Protein AF-A0A6D2KN16-F1 (afdb_monomer_lite)

pLDDT: mean 73.11, std 11.61, range [43.34, 92.44]

Foldseek 3Di:
DVVVVLVVQLVVQCVVCVVLQDPVHNPSSVVVSQQVPPQPDDQADVVRHGDADDDQVVCCVVVVDHDDDDPPDDDPQLPPLHLAAEEEDEPPCPDDDDDDDDHDDDDPDDDADKDWDKAWDDHDPWTKIWIWIDSPPDIGIYIYTYHYDD

Structure (mmCIF, N/CA/C/O backbone):
data_AF-A0A6D2KN16-F1
#
_entry.id   AF-A0A6D2KN16-F1
#
loop_
_atom_site.group_PDB
_atom_site.id
_atom_site.type_symbol
_atom_site.label_atom_id
_atom_site.label_alt_id
_atom_site.label_comp_id
_atom_site.label_asym_id
_atom_site.label_entity_id
_atom_site.label_seq_id
_atom_site.pdbx_PDB_ins_code
_atom_site.Cartn_x
_atom_site.Cartn_y
_atom_site.Cartn_z
_atom_site.occupancy
_atom_site.B_iso_or_equiv
_atom_site.auth_seq_id
_atom_site.auth_comp_id
_atom_site.auth_asym_id
_atom_site.auth_atom_id
_atom_site.pdbx_PDB_model_num
ATOM 1 N N . MET A 1 1 ? -4.165 -17.399 -9.069 1.00 77.62 1 MET A N 1
ATOM 2 C CA . MET A 1 1 ? -3.587 -17.944 -7.822 1.00 77.62 1 MET A CA 1
ATOM 3 C C . MET A 1 1 ? -3.324 -16.876 -6.761 1.00 77.62 1 MET A C 1
ATOM 5 O O . MET A 1 1 ? -3.763 -17.087 -5.647 1.00 77.62 1 MET A O 1
ATOM 9 N N . ALA A 1 2 ? -2.726 -15.712 -7.053 1.00 76.88 2 ALA A N 1
ATOM 10 C CA . ALA A 1 2 ? -2.524 -14.662 -6.032 1.00 76.88 2 ALA A CA 1
ATOM 11 C C . ALA A 1 2 ? -3.824 -13.984 -5.538 1.00 76.88 2 ALA A C 1
ATOM 13 O O . ALA A 1 2 ? -4.022 -13.823 -4.340 1.00 76.88 2 ALA A O 1
ATOM 14 N N . CYS A 1 3 ? -4.739 -13.648 -6.454 1.00 83.00 3 CYS A N 1
ATOM 15 C CA . CYS A 1 3 ? -5.991 -12.948 -6.136 1.00 83.00 3 CYS A CA 1
ATOM 16 C C . CYS A 1 3 ? -6.827 -13.590 -5.000 1.00 83.00 3 CYS A C 1
ATOM 18 O O . CYS A 1 3 ? -7.129 -12.870 -4.053 1.00 83.00 3 CYS A O 1
ATOM 20 N N . PRO A 1 4 ? -7.122 -14.912 -4.989 1.00 89.88 4 PRO A N 1
ATOM 21 C CA . PRO A 1 4 ? -7.895 -15.515 -3.896 1.00 89.88 4 PRO A CA 1
ATOM 22 C C . PRO A 1 4 ? -7.197 -15.456 -2.527 1.00 89.88 4 PRO A C 1
ATOM 24 O O . PRO A 1 4 ? -7.885 -15.364 -1.516 1.00 89.88 4 PRO A O 1
ATOM 27 N N . HIS A 1 5 ? -5.858 -15.448 -2.465 1.00 87.81 5 HIS A N 1
ATOM 28 C CA . HIS A 1 5 ? -5.135 -15.293 -1.196 1.00 87.81 5 HIS A CA 1
ATOM 29 C C . HIS A 1 5 ? -5.310 -13.880 -0.634 1.00 87.81 5 HIS A C 1
ATOM 31 O O . HIS A 1 5 ? -5.642 -13.714 0.537 1.00 87.81 5 HIS A O 1
ATOM 37 N N . VAL A 1 6 ? -5.157 -12.862 -1.487 1.00 88.50 6 VAL A N 1
ATOM 38 C CA . VAL A 1 6 ? -5.364 -11.462 -1.091 1.00 88.50 6 VAL A CA 1
ATOM 39 C C . VAL A 1 6 ? -6.813 -11.235 -0.656 1.00 88.50 6 VAL A C 1
ATOM 41 O O . VAL A 1 6 ? -7.049 -10.610 0.373 1.00 88.50 6 VAL A O 1
ATOM 44 N N . SER A 1 7 ? -7.784 -11.793 -1.387 1.00 89.94 7 SER A N 1
ATOM 45 C CA . SER A 1 7 ? -9.201 -11.726 -1.013 1.00 89.94 7 SER A CA 1
ATOM 46 C C . SER A 1 7 ? -9.491 -12.398 0.333 1.00 89.94 7 SER A C 1
ATOM 48 O O . SER A 1 7 ? -10.270 -11.860 1.115 1.00 89.94 7 SER A O 1
ATOM 50 N N . GLY A 1 8 ? -8.851 -13.533 0.635 1.00 92.38 8 GLY A N 1
ATOM 51 C CA . GLY A 1 8 ? -8.991 -14.212 1.926 1.00 92.38 8 GLY A CA 1
ATOM 52 C C . GLY A 1 8 ? -8.466 -13.378 3.097 1.00 92.38 8 GLY A C 1
ATOM 53 O O . GLY A 1 8 ? -9.169 -13.204 4.089 1.00 92.38 8 GLY A O 1
ATOM 54 N N . ILE A 1 9 ? -7.271 -12.793 2.966 1.00 92.44 9 ILE A N 1
ATOM 55 C CA . ILE A 1 9 ? -6.697 -11.927 4.011 1.00 92.44 9 ILE A CA 1
ATOM 56 C C . ILE A 1 9 ? -7.546 -10.661 4.188 1.00 92.44 9 ILE A C 1
ATOM 58 O O . ILE A 1 9 ? -7.825 -10.257 5.313 1.00 92.44 9 ILE A O 1
ATOM 62 N N . ALA A 1 10 ? -8.021 -10.067 3.089 1.00 89.19 10 ALA A N 1
ATOM 63 C CA . ALA A 1 10 ? -8.927 -8.923 3.143 1.00 89.19 10 ALA A CA 1
ATOM 64 C C . ALA A 1 10 ? -10.228 -9.247 3.901 1.00 89.19 10 ALA A C 1
ATOM 66 O O . ALA A 1 10 ? -10.706 -8.425 4.681 1.00 89.19 10 ALA A O 1
ATOM 67 N N . ALA A 1 11 ? -10.784 -10.448 3.710 1.00 89.31 11 ALA A N 1
ATOM 68 C CA . ALA A 1 11 ? -11.965 -10.897 4.443 1.00 89.31 11 ALA A CA 1
ATOM 69 C C . ALA A 1 11 ? -11.687 -11.075 5.946 1.00 89.31 11 ALA A C 1
ATOM 71 O O . ALA A 1 11 ? -12.513 -10.670 6.761 1.00 89.31 11 ALA A 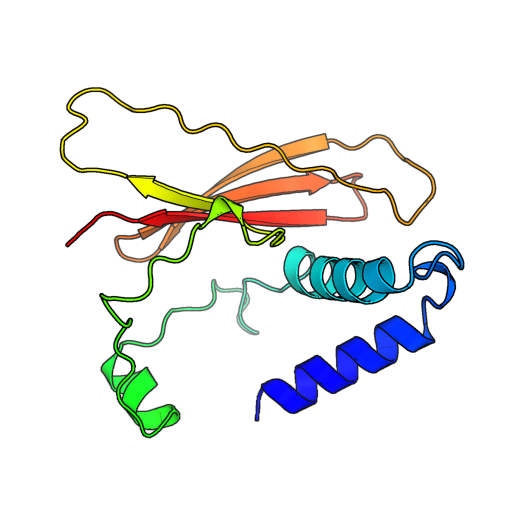O 1
ATOM 72 N N . LEU A 1 12 ? -10.520 -11.616 6.316 1.00 91.50 12 LEU A N 1
ATOM 73 C CA . LEU A 1 12 ? -10.109 -11.741 7.720 1.00 91.50 12 LEU A CA 1
ATOM 74 C C . LEU A 1 12 ? -9.938 -10.375 8.389 1.00 91.50 12 LEU A C 1
ATOM 76 O O . LEU A 1 12 ? -10.456 -10.174 9.483 1.00 91.50 12 LEU A O 1
ATOM 80 N N . LEU A 1 13 ? -9.283 -9.422 7.719 1.00 89.50 13 LEU A N 1
ATOM 81 C CA . LEU A 1 13 ? -9.141 -8.054 8.226 1.00 89.50 13 LEU A CA 1
ATOM 82 C C . LEU A 1 13 ? -10.504 -7.392 8.439 1.00 89.50 13 LEU A C 1
ATOM 84 O O . LEU A 1 13 ? -10.731 -6.781 9.478 1.00 89.50 13 LEU A O 1
ATOM 88 N N . LYS A 1 14 ? -11.441 -7.577 7.501 1.00 86.75 14 LYS A N 1
ATOM 89 C CA . LYS A 1 14 ? -12.811 -7.067 7.641 1.00 86.75 14 LYS A CA 1
ATOM 90 C C . LYS A 1 14 ? -13.544 -7.658 8.849 1.00 86.75 14 LYS A C 1
ATOM 92 O O . LYS A 1 14 ? -14.335 -6.962 9.474 1.00 86.75 14 LYS A O 1
ATOM 97 N N . ALA A 1 15 ? -13.317 -8.936 9.148 1.00 87.00 15 ALA A N 1
ATOM 98 C CA . ALA A 1 15 ? -13.935 -9.608 10.287 1.00 87.00 15 ALA A CA 1
ATOM 99 C C . ALA A 1 15 ? -13.292 -9.210 11.627 1.00 87.00 15 ALA A C 1
ATOM 101 O O . ALA A 1 15 ? -13.999 -9.099 12.624 1.00 87.00 15 ALA A O 1
ATOM 102 N N . ALA A 1 16 ? -11.973 -8.995 11.649 1.00 88.94 16 ALA A N 1
ATOM 103 C CA . ALA A 1 16 ? -11.221 -8.621 12.847 1.00 88.94 16 ALA A CA 1
ATOM 104 C C . ALA A 1 16 ? -11.376 -7.138 13.226 1.00 88.94 16 ALA A C 1
ATOM 106 O O . ALA A 1 16 ? -11.319 -6.815 14.408 1.00 88.94 16 ALA A O 1
ATOM 107 N N . HIS A 1 17 ? -11.605 -6.264 12.240 1.00 86.06 17 HIS A N 1
ATOM 108 C CA . HIS A 1 17 ? -11.740 -4.816 12.422 1.00 86.06 17 HIS A CA 1
ATOM 109 C C . HIS A 1 17 ? -13.081 -4.290 11.880 1.00 86.06 17 HIS A C 1
ATOM 111 O O . HIS A 1 17 ? -13.122 -3.563 10.879 1.00 86.06 17 HIS A O 1
ATOM 117 N N . PRO A 1 18 ? -14.217 -4.671 12.491 1.00 80.19 18 PRO A N 1
ATOM 118 C CA . PRO A 1 18 ? -15.529 -4.174 12.076 1.00 80.19 18 PRO A CA 1
ATOM 119 C C . PRO A 1 18 ? -15.668 -2.652 12.270 1.00 80.19 18 PRO A C 1
ATOM 121 O O . PRO A 1 18 ? -16.410 -2.001 11.535 1.00 80.19 18 PRO A O 1
ATOM 124 N N . ASP A 1 19 ? -14.915 -2.087 13.215 1.00 77.19 19 ASP A N 1
ATOM 125 C CA . ASP A 1 19 ? -14.824 -0.672 13.583 1.00 77.19 19 ASP A CA 1
ATOM 126 C C . ASP A 1 19 ? -14.140 0.205 12.522 1.00 77.19 19 ASP A C 1
ATOM 128 O O . ASP A 1 19 ? -14.414 1.402 12.449 1.00 77.19 19 ASP A O 1
ATOM 132 N N . TRP A 1 20 ? -13.359 -0.385 11.607 1.00 76.25 20 TRP A N 1
ATOM 133 C CA . TRP A 1 20 ? -12.831 0.318 10.425 1.00 76.25 20 TRP A CA 1
ATOM 134 C C . TRP A 1 20 ? -13.930 0.742 9.432 1.00 76.25 20 TRP A C 1
ATOM 136 O O . TRP A 1 20 ? -13.644 1.342 8.394 1.00 76.25 20 TRP A O 1
ATOM 146 N N . THR A 1 21 ? -15.193 0.432 9.740 1.00 63.25 21 THR A N 1
ATOM 147 C CA . THR A 1 21 ? -16.387 0.814 8.985 1.00 63.25 21 THR A CA 1
ATOM 148 C C . THR A 1 21 ? -17.238 1.783 9.810 1.00 63.25 21 THR A C 1
ATOM 150 O O . THR A 1 21 ? -18.123 1.348 10.550 1.00 63.25 21 THR A O 1
ATOM 153 N N . PRO A 1 22 ? -17.042 3.106 9.699 1.00 60.53 22 PRO A N 1
ATOM 154 C CA . PRO A 1 22 ? -17.989 4.049 10.274 1.00 60.53 22 PRO A CA 1
ATOM 155 C C . PRO A 1 22 ? -19.358 3.862 9.604 1.00 60.53 22 PRO A C 1
ATOM 157 O O . PRO A 1 22 ? -19.436 3.807 8.377 1.00 60.53 22 PRO A O 1
ATOM 160 N N . ALA A 1 23 ? -20.452 3.835 10.372 1.00 57.19 23 ALA A N 1
ATOM 161 C CA . ALA A 1 23 ? -21.812 3.710 9.822 1.00 57.19 23 ALA A CA 1
ATOM 162 C C . ALA A 1 23 ? -22.163 4.811 8.792 1.00 57.19 23 ALA A C 1
ATOM 164 O O . ALA A 1 23 ? -23.037 4.620 7.951 1.00 57.19 23 ALA A O 1
ATOM 165 N N . ALA A 1 24 ? -21.459 5.947 8.837 1.00 51.88 24 ALA A N 1
ATOM 166 C CA . ALA A 1 24 ? -21.605 7.067 7.910 1.00 51.88 24 ALA A CA 1
ATOM 167 C C . ALA A 1 24 ? -20.801 6.927 6.595 1.00 51.88 24 ALA A C 1
ATOM 169 O O . ALA A 1 24 ? -21.106 7.628 5.635 1.00 51.88 24 ALA A O 1
ATOM 170 N N . HIS A 1 25 ? -19.793 6.044 6.528 1.00 53.56 25 HIS A N 1
ATOM 171 C CA . HIS A 1 25 ? -18.908 5.882 5.364 1.00 53.56 25 HIS A CA 1
ATOM 172 C C . HIS A 1 25 ? -18.563 4.399 5.106 1.00 53.56 25 HIS A C 1
ATOM 174 O O . HIS A 1 25 ? -17.467 3.948 5.446 1.00 53.56 25 HIS A O 1
ATOM 180 N N . PRO A 1 26 ? -19.460 3.627 4.464 1.00 60.72 26 PRO A N 1
ATOM 181 C CA . PRO A 1 26 ? -19.224 2.212 4.143 1.00 60.72 26 PRO A CA 1
ATOM 182 C C . PRO A 1 26 ? -18.047 1.978 3.176 1.00 60.72 26 PRO A C 1
ATOM 184 O O . PRO A 1 26 ? -17.485 0.883 3.126 1.00 60.72 26 PRO A O 1
ATOM 187 N N . ASP A 1 27 ? -17.635 3.008 2.434 1.00 62.28 27 ASP A N 1
ATOM 188 C CA . ASP A 1 27 ? -16.544 2.940 1.455 1.00 62.28 27 ASP A CA 1
ATOM 189 C C . ASP A 1 27 ? -15.152 2.944 2.119 1.00 62.28 27 ASP A C 1
ATOM 191 O O . ASP A 1 27 ? -14.163 2.501 1.524 1.00 62.28 27 ASP A O 1
ATOM 195 N N . TRP A 1 28 ? -15.059 3.418 3.370 1.00 65.50 28 TRP A N 1
ATOM 196 C CA . TRP A 1 28 ? -13.795 3.537 4.105 1.00 65.50 28 TRP A CA 1
ATOM 197 C C . TRP A 1 28 ? -13.193 2.184 4.475 1.00 65.50 28 TRP A C 1
ATOM 199 O O . TRP A 1 28 ? -11.971 2.050 4.473 1.00 65.50 28 TRP A O 1
ATOM 209 N N . THR A 1 29 ? -14.011 1.151 4.685 1.00 73.94 29 THR A N 1
ATOM 210 C CA . THR A 1 29 ? -13.526 -0.191 5.039 1.00 73.94 29 THR A CA 1
ATOM 211 C C . THR A 1 29 ? -12.608 -0.761 3.967 1.00 73.94 29 THR A C 1
ATOM 213 O O . THR A 1 29 ? -11.565 -1.338 4.267 1.00 73.94 29 THR A O 1
ATOM 216 N N . LEU A 1 30 ? -12.975 -0.599 2.691 1.00 76.88 30 LEU A N 1
ATOM 217 C CA . LEU A 1 30 ? -12.172 -1.126 1.591 1.00 76.88 30 LEU A CA 1
ATOM 218 C C . LEU A 1 30 ? -10.858 -0.349 1.450 1.00 76.88 30 LEU A C 1
ATOM 220 O O . LEU A 1 30 ? -9.816 -0.953 1.192 1.00 76.88 30 LEU A O 1
ATOM 224 N N . ALA A 1 31 ? -10.901 0.971 1.647 1.00 76.38 31 ALA A N 1
ATOM 225 C CA . ALA A 1 31 ? -9.713 1.815 1.643 1.00 76.38 31 ALA A CA 1
ATOM 226 C C . ALA A 1 31 ? -8.764 1.464 2.803 1.00 76.38 31 ALA A C 1
ATOM 228 O O . ALA A 1 31 ? -7.567 1.301 2.571 1.00 76.38 31 ALA A O 1
ATOM 229 N N . ALA A 1 32 ? -9.291 1.261 4.014 1.00 81.19 32 ALA A N 1
ATOM 230 C CA . ALA A 1 32 ? -8.521 0.883 5.198 1.00 81.19 32 ALA A CA 1
ATOM 231 C C . ALA A 1 32 ? -7.871 -0.499 5.044 1.00 81.19 32 ALA A C 1
ATOM 233 O O . ALA A 1 32 ? -6.662 -0.630 5.217 1.00 81.19 32 ALA A O 1
ATOM 234 N N . ILE A 1 33 ? -8.630 -1.512 4.609 1.00 87.12 33 ILE A N 1
ATOM 235 C CA . ILE A 1 33 ? -8.098 -2.863 4.362 1.00 87.12 33 ILE A CA 1
ATOM 236 C C . ILE A 1 33 ? -7.007 -2.831 3.289 1.00 87.12 33 ILE A C 1
ATOM 238 O O . ILE A 1 33 ? -5.949 -3.441 3.451 1.00 87.12 33 ILE A O 1
ATOM 242 N N . ARG A 1 34 ? -7.235 -2.101 2.192 1.00 84.38 34 ARG A N 1
ATOM 243 C CA . ARG A 1 34 ? -6.235 -1.938 1.130 1.00 84.38 34 ARG A CA 1
ATOM 244 C C . ARG A 1 34 ? -4.984 -1.225 1.645 1.00 84.38 34 ARG A C 1
ATOM 246 O O . ARG A 1 34 ? -3.881 -1.642 1.303 1.00 84.38 34 ARG A O 1
ATOM 253 N N . SER A 1 35 ? -5.150 -0.194 2.472 1.00 84.06 35 SER A N 1
ATOM 254 C CA . SER A 1 35 ? -4.048 0.540 3.098 1.00 84.06 35 SER A CA 1
ATOM 255 C C . SER A 1 35 ? -3.217 -0.354 4.013 1.00 84.06 35 SER A C 1
ATOM 257 O O . SER A 1 35 ? -1.999 -0.441 3.842 1.00 84.06 35 SER A O 1
ATOM 259 N N . ALA A 1 36 ? -3.871 -1.101 4.905 1.00 87.31 36 ALA A N 1
ATOM 260 C CA . ALA A 1 36 ? -3.219 -2.036 5.813 1.00 87.31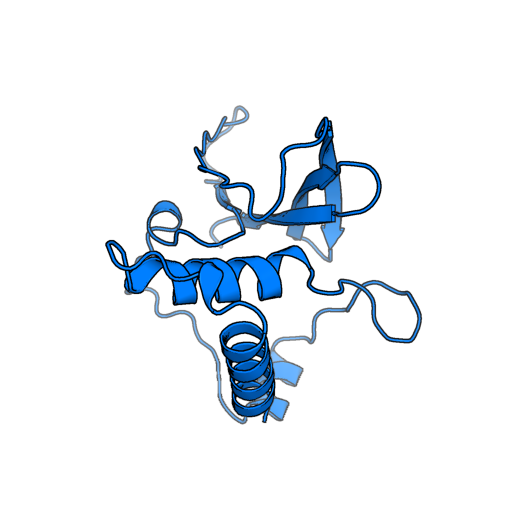 36 ALA A CA 1
ATOM 261 C C . ALA A 1 36 ? -2.408 -3.089 5.046 1.00 87.31 36 ALA A C 1
ATOM 263 O O . ALA A 1 36 ? -1.226 -3.274 5.324 1.00 87.31 36 ALA A O 1
ATOM 264 N N . LEU A 1 37 ? -2.997 -3.719 4.023 1.00 89.06 37 LEU A N 1
ATOM 265 C CA . LEU A 1 37 ? -2.316 -4.734 3.210 1.00 89.06 37 LEU A CA 1
ATOM 266 C C . LEU A 1 37 ? -1.076 -4.198 2.487 1.00 89.06 37 LEU A C 1
ATOM 268 O O . LEU A 1 37 ? -0.077 -4.902 2.365 1.00 89.06 37 LEU A O 1
ATOM 272 N N . MET A 1 38 ? -1.138 -2.973 1.969 1.00 86.88 38 MET A N 1
ATOM 273 C CA . MET A 1 38 ? -0.052 -2.421 1.162 1.00 86.88 38 MET A CA 1
ATOM 274 C C . MET A 1 38 ? 1.086 -1.847 1.996 1.00 86.88 38 MET A C 1
ATOM 276 O O . MET A 1 38 ? 2.250 -2.081 1.681 1.00 86.88 38 MET A O 1
ATOM 280 N N . THR A 1 39 ? 0.761 -1.109 3.056 1.00 85.81 39 THR A N 1
ATOM 281 C CA . THR A 1 39 ? 1.764 -0.409 3.874 1.00 85.81 39 THR A CA 1
ATOM 282 C C . THR A 1 39 ? 2.551 -1.339 4.791 1.00 85.81 39 THR A C 1
ATOM 284 O O . THR A 1 39 ? 3.666 -0.997 5.188 1.00 85.81 39 THR A O 1
ATOM 287 N N . THR A 1 40 ? 2.013 -2.535 5.054 1.00 86.75 40 THR A N 1
ATOM 288 C CA . THR A 1 40 ? 2.656 -3.602 5.839 1.00 86.75 40 THR A CA 1
ATOM 289 C C . THR A 1 40 ? 3.297 -4.698 4.978 1.00 86.75 40 THR A C 1
ATOM 291 O O . THR A 1 40 ? 3.865 -5.653 5.509 1.00 86.75 40 THR A O 1
ATOM 294 N N . ALA A 1 41 ? 3.245 -4.581 3.645 1.00 86.69 41 ALA A N 1
ATOM 295 C CA . ALA A 1 41 ? 3.769 -5.604 2.745 1.00 86.69 41 ALA A CA 1
ATOM 296 C C . ALA A 1 41 ? 5.286 -5.828 2.918 1.00 86.69 41 ALA A C 1
ATOM 298 O O . ALA A 1 41 ? 6.086 -4.883 2.991 1.00 86.69 41 ALA A O 1
ATOM 299 N N . SER A 1 42 ? 5.698 -7.102 2.921 1.00 83.25 42 SER A N 1
ATOM 300 C CA . SER A 1 42 ? 7.117 -7.470 2.965 1.00 83.25 42 SER A CA 1
ATOM 301 C C . SER A 1 42 ? 7.828 -7.092 1.664 1.00 83.25 42 SER A C 1
ATOM 303 O O . SER A 1 42 ? 7.291 -7.242 0.569 1.00 83.25 42 SER A O 1
ATOM 305 N N . LYS A 1 43 ? 9.076 -6.633 1.796 1.00 77.19 43 LYS A N 1
ATOM 306 C CA . LYS A 1 43 ? 9.980 -6.310 0.677 1.00 77.19 43 LYS A CA 1
ATOM 307 C C . LYS A 1 43 ? 11.095 -7.322 0.490 1.00 77.19 43 LYS A C 1
ATOM 309 O O . LYS A 1 43 ? 11.872 -7.204 -0.455 1.00 77.19 43 LYS A O 1
ATOM 314 N N . THR A 1 44 ? 11.182 -8.283 1.396 1.00 81.44 44 THR A N 1
ATOM 315 C CA . THR A 1 44 ? 12.221 -9.295 1.388 1.00 81.44 44 THR A CA 1
ATOM 316 C C . THR A 1 44 ? 11.615 -10.667 1.189 1.00 81.44 44 THR A C 1
ATOM 318 O O . THR A 1 44 ? 10.530 -10.957 1.703 1.00 81.44 44 THR A O 1
ATOM 321 N N . GLY A 1 45 ? 12.326 -11.500 0.438 1.00 79.00 45 GLY A N 1
ATOM 322 C CA . GLY A 1 45 ? 12.030 -12.917 0.353 1.00 79.00 45 GLY A CA 1
ATOM 323 C C . GLY A 1 45 ? 12.310 -13.622 1.678 1.00 79.00 45 GLY A C 1
ATOM 324 O O . GLY A 1 45 ? 12.792 -13.035 2.650 1.00 79.00 45 GLY A O 1
ATOM 325 N N . ASN A 1 46 ? 12.040 -14.924 1.698 1.00 85.31 46 ASN A N 1
ATOM 326 C CA . ASN A 1 46 ? 12.312 -15.785 2.852 1.00 85.31 46 ASN A CA 1
ATOM 327 C C . ASN A 1 46 ? 13.817 -15.882 3.172 1.00 85.31 46 ASN A C 1
ATOM 329 O O . ASN A 1 46 ? 14.197 -16.332 4.246 1.00 85.31 46 ASN A O 1
ATOM 333 N N . ASP A 1 47 ? 14.667 -15.465 2.236 1.00 86.00 47 ASP A N 1
ATOM 334 C CA . ASP A 1 47 ? 16.118 -15.358 2.355 1.00 86.00 47 ASP A CA 1
ATOM 335 C C . ASP A 1 47 ? 16.584 -14.015 2.947 1.00 86.00 47 ASP A C 1
ATOM 337 O O . ASP A 1 47 ? 17.786 -13.762 3.035 1.00 86.00 47 ASP A O 1
ATOM 341 N N . GLY A 1 48 ? 15.651 -13.134 3.329 1.00 84.12 48 GLY A N 1
ATOM 342 C CA . GLY A 1 48 ? 15.940 -11.806 3.871 1.00 84.12 48 GLY A CA 1
ATOM 343 C C . GLY A 1 48 ? 16.473 -10.813 2.835 1.00 84.12 48 GLY A C 1
ATOM 344 O O . GLY A 1 48 ? 16.799 -9.679 3.188 1.00 84.12 48 GLY A O 1
ATOM 345 N N . LYS A 1 49 ? 16.555 -11.200 1.557 1.00 79.75 49 LYS A N 1
ATOM 346 C CA . LYS A 1 49 ? 17.041 -10.337 0.477 1.00 79.75 49 LYS A CA 1
ATOM 347 C C . LYS A 1 49 ? 15.883 -9.604 -0.187 1.00 79.75 49 LYS A C 1
ATOM 349 O O . LYS A 1 49 ? 14.761 -10.109 -0.149 1.00 79.75 49 LYS A O 1
ATOM 354 N N . PRO A 1 50 ? 16.121 -8.432 -0.806 1.00 77.56 50 PRO A N 1
ATOM 355 C CA . PRO A 1 50 ? 15.096 -7.747 -1.584 1.00 77.56 50 PRO A CA 1
ATOM 356 C C . PRO A 1 50 ? 14.463 -8.687 -2.609 1.00 77.56 50 PRO A C 1
ATOM 358 O O . PRO A 1 50 ? 15.176 -9.419 -3.298 1.00 77.56 50 PRO A O 1
ATOM 361 N N . ILE A 1 51 ? 13.134 -8.658 -2.707 1.00 77.12 51 ILE A N 1
ATOM 362 C CA . ILE A 1 51 ? 12.417 -9.397 -3.749 1.00 77.12 51 ILE A CA 1
ATOM 363 C C . ILE A 1 51 ? 12.914 -8.883 -5.103 1.00 77.12 51 ILE A C 1
ATOM 365 O O . ILE A 1 51 ? 12.836 -7.688 -5.387 1.00 77.12 51 ILE A O 1
ATOM 369 N N . ILE A 1 52 ? 13.461 -9.790 -5.908 1.00 74.75 52 ILE A N 1
ATOM 370 C CA . ILE A 1 52 ? 13.974 -9.473 -7.239 1.00 74.75 52 ILE A CA 1
ATOM 371 C C . ILE A 1 52 ? 12.839 -9.434 -8.255 1.00 74.75 52 ILE A C 1
ATOM 373 O O . ILE A 1 52 ? 11.879 -10.203 -8.163 1.00 74.75 52 ILE A O 1
ATOM 377 N N . ASP A 1 53 ? 12.979 -8.552 -9.240 1.00 70.00 53 ASP A N 1
ATOM 378 C CA . ASP A 1 53 ? 12.069 -8.526 -10.373 1.00 70.00 53 ASP A CA 1
ATOM 379 C C . ASP A 1 53 ? 12.313 -9.732 -11.288 1.00 70.00 53 ASP A C 1
ATOM 381 O O . ASP A 1 53 ? 13.446 -10.190 -11.475 1.00 70.00 53 ASP A O 1
ATOM 385 N N . ILE A 1 54 ? 11.230 -10.246 -11.857 1.00 68.88 54 ILE A N 1
ATOM 386 C CA . ILE A 1 54 ? 11.281 -11.284 -12.876 1.00 68.88 54 ILE A CA 1
ATOM 387 C C . ILE A 1 54 ? 11.266 -10.610 -14.242 1.00 68.88 54 ILE A C 1
ATOM 389 O O . ILE A 1 54 ? 10.420 -9.775 -14.539 1.00 68.88 54 ILE A O 1
ATOM 393 N N . SER A 1 55 ? 12.196 -10.994 -15.109 1.00 72.50 55 SER A N 1
ATOM 394 C CA . SER A 1 55 ? 12.293 -10.395 -16.439 1.00 72.50 55 SER A CA 1
ATOM 395 C C . SER A 1 55 ? 10.987 -10.566 -17.234 1.00 72.50 55 SER A C 1
ATOM 397 O O . SER A 1 55 ? 10.270 -11.560 -17.081 1.00 72.50 55 SER A O 1
ATOM 399 N N . THR A 1 56 ? 10.690 -9.638 -18.147 1.00 67.56 56 THR A N 1
ATOM 400 C CA . THR A 1 56 ? 9.505 -9.689 -19.027 1.00 67.56 56 THR A CA 1
ATOM 401 C C . THR A 1 56 ? 9.267 -11.064 -19.685 1.00 67.56 56 THR A C 1
ATOM 403 O O . THR A 1 56 ? 8.118 -11.519 -19.703 1.00 67.56 56 THR A O 1
ATOM 406 N N . PRO A 1 57 ? 10.299 -11.799 -20.162 1.00 71.69 57 PRO A N 1
ATOM 407 C CA . PRO A 1 57 ? 10.132 -13.164 -20.672 1.00 71.69 57 PRO A CA 1
ATOM 408 C C . PRO A 1 57 ? 9.617 -14.164 -19.622 1.00 71.69 57 PRO A C 1
ATOM 410 O O . PRO A 1 57 ? 8.794 -15.032 -19.927 1.00 71.69 57 PRO A O 1
ATOM 413 N N . GLN A 1 58 ? 10.065 -14.041 -18.371 1.00 74.56 58 GLN A N 1
ATOM 414 C CA . GLN A 1 58 ? 9.620 -14.889 -17.262 1.00 74.56 58 GLN A CA 1
ATOM 415 C C . GLN A 1 58 ? 8.175 -14.562 -16.866 1.00 74.56 58 GLN A C 1
ATOM 417 O O . GLN A 1 58 ? 7.379 -15.481 -16.662 1.00 74.56 58 GLN A O 1
ATOM 422 N N . ILE A 1 59 ? 7.798 -13.276 -16.860 1.00 72.88 59 ILE A N 1
ATOM 423 C CA . ILE A 1 59 ? 6.408 -12.839 -16.643 1.00 72.88 59 ILE A CA 1
ATOM 424 C C . ILE A 1 59 ? 5.490 -13.449 -17.705 1.00 72.88 59 ILE A C 1
ATOM 426 O O . ILE A 1 59 ? 4.467 -14.044 -17.361 1.00 72.88 59 ILE A O 1
ATOM 430 N N . ARG A 1 60 ? 5.870 -13.363 -18.987 1.00 74.25 60 ARG A N 1
ATOM 431 C CA . ARG A 1 60 ? 5.108 -13.948 -20.104 1.00 74.25 60 ARG A CA 1
ATOM 432 C C . ARG A 1 60 ? 4.902 -15.449 -19.926 1.00 74.25 60 ARG A C 1
ATOM 434 O O . ARG A 1 60 ? 3.808 -15.957 -20.161 1.00 74.25 60 ARG A O 1
ATOM 441 N N . THR A 1 61 ? 5.941 -16.145 -19.470 1.00 77.56 61 THR A N 1
ATOM 442 C CA . THR A 1 61 ? 5.920 -17.596 -19.247 1.00 77.56 61 THR A CA 1
ATOM 443 C C . THR A 1 61 ? 4.941 -17.982 -18.136 1.00 77.56 61 THR A C 1
ATOM 445 O O . THR A 1 61 ? 4.113 -18.874 -18.322 1.00 77.56 61 THR A O 1
ATOM 448 N N . VAL A 1 62 ? 4.976 -17.282 -16.998 1.00 75.81 62 VAL A N 1
ATOM 449 C CA . VAL A 1 62 ? 4.090 -17.560 -15.854 1.00 75.81 62 VAL A CA 1
ATOM 450 C C . VAL A 1 62 ? 2.651 -17.138 -16.145 1.00 75.81 62 VAL A C 1
ATOM 452 O O . VAL A 1 62 ? 1.706 -17.869 -15.850 1.00 75.81 62 VAL A O 1
ATOM 455 N N . ALA A 1 63 ? 2.467 -15.959 -16.735 1.00 77.75 63 ALA A N 1
ATOM 456 C CA . ALA A 1 63 ? 1.147 -15.406 -16.996 1.00 77.75 63 ALA A CA 1
ATOM 457 C C . ALA A 1 63 ? 0.485 -15.965 -18.259 1.00 77.75 63 ALA A C 1
ATOM 459 O O . ALA A 1 63 ? -0.708 -15.726 -18.458 1.00 77.75 63 ALA A O 1
ATOM 460 N N . ARG A 1 64 ? 1.250 -16.682 -19.096 1.00 79.75 64 ARG A N 1
ATOM 461 C CA . ARG A 1 64 ? 0.841 -17.224 -20.401 1.00 79.75 64 ARG A CA 1
ATOM 462 C C . ARG A 1 64 ? 0.219 -16.172 -21.324 1.00 79.75 64 ARG A C 1
ATOM 464 O O . ARG A 1 64 ? -0.674 -16.478 -22.108 1.00 79.75 64 ARG A O 1
ATOM 471 N N . ARG A 1 65 ? 0.665 -14.921 -21.199 1.00 78.31 65 ARG A N 1
ATOM 472 C CA . ARG A 1 65 ? 0.205 -13.785 -22.003 1.00 78.31 65 ARG A CA 1
ATOM 473 C C . ARG A 1 65 ? 1.275 -12.715 -22.083 1.00 78.31 65 ARG A C 1
ATOM 475 O O . ARG A 1 65 ? 2.074 -12.564 -21.160 1.00 78.31 65 ARG A O 1
ATOM 482 N N . ASP A 1 66 ? 1.229 -11.954 -23.163 1.00 74.75 66 ASP A N 1
ATOM 483 C CA . ASP A 1 66 ? 1.979 -10.715 -23.277 1.00 74.75 66 ASP A CA 1
ATOM 484 C C . ASP A 1 66 ? 1.288 -9.620 -22.468 1.00 74.75 66 ASP A C 1
ATOM 486 O O . ASP A 1 66 ? 0.073 -9.431 -22.555 1.00 74.75 66 ASP A O 1
ATOM 490 N N . PHE A 1 67 ? 2.067 -8.911 -21.655 1.00 65.94 67 PHE A N 1
ATOM 491 C CA . PHE A 1 67 ? 1.613 -7.685 -21.021 1.00 65.94 67 PHE A CA 1
ATOM 492 C C . PHE A 1 67 ? 2.152 -6.513 -21.818 1.00 65.94 67 PHE A C 1
ATOM 494 O O . PHE A 1 67 ? 3.359 -6.304 -21.905 1.00 65.94 67 PHE A O 1
ATOM 501 N N . THR A 1 68 ? 1.240 -5.745 -22.394 1.00 64.50 68 THR A N 1
ATOM 502 C CA . THR A 1 68 ? 1.555 -4.471 -23.028 1.00 64.50 68 THR A CA 1
ATOM 503 C C . THR A 1 68 ? 0.723 -3.418 -22.321 1.00 64.50 68 THR A C 1
ATOM 505 O O . THR A 1 68 ? -0.495 -3.567 -22.199 1.00 64.50 68 THR A O 1
ATOM 508 N N . CYS A 1 69 ? 1.373 -2.376 -21.807 1.00 63.91 69 CYS A N 1
ATOM 509 C CA . CYS A 1 69 ? 0.654 -1.204 -21.327 1.00 63.91 69 CYS A CA 1
ATOM 510 C C . CYS A 1 69 ? -0.119 -0.616 -22.512 1.00 63.91 69 CYS A C 1
ATOM 512 O O . CYS A 1 69 ? 0.473 -0.369 -23.560 1.00 63.91 69 CYS A O 1
ATOM 514 N N . ASP A 1 70 ? -1.431 -0.428 -22.366 1.00 64.50 70 ASP A N 1
ATOM 515 C CA . ASP A 1 70 ? -2.249 0.185 -23.411 1.00 64.50 70 ASP A CA 1
ATOM 516 C C . ASP A 1 70 ? -1.852 1.667 -23.541 1.00 64.50 70 ASP A C 1
ATOM 518 O O . ASP A 1 70 ? -2.117 2.442 -22.616 1.00 64.50 70 ASP A O 1
ATOM 522 N N . PRO A 1 71 ? -1.230 2.091 -24.658 1.00 64.44 71 PRO A N 1
ATOM 523 C CA . PRO A 1 71 ? -0.733 3.456 -24.811 1.00 64.44 71 PRO A CA 1
ATOM 524 C C . PRO A 1 71 ? -1.865 4.490 -24.882 1.00 64.44 71 PRO A C 1
ATOM 526 O O . PRO A 1 71 ? -1.609 5.684 -24.749 1.00 64.44 71 PRO A O 1
ATOM 529 N N . LYS A 1 72 ? -3.116 4.051 -25.087 1.00 66.94 72 LYS A N 1
ATOM 530 C CA . LYS A 1 72 ? -4.302 4.916 -25.130 1.00 66.94 72 LYS A CA 1
ATOM 531 C C . LYS A 1 72 ? -4.937 5.117 -23.755 1.00 66.94 72 LYS A C 1
ATOM 533 O O . LYS A 1 72 ? -5.800 5.982 -23.609 1.00 66.94 72 LYS A O 1
ATOM 538 N N . LYS A 1 73 ? -4.535 4.339 -22.744 1.00 57.00 73 LYS A N 1
ATOM 539 C CA . LYS A 1 73 ? -5.010 4.510 -21.369 1.00 57.00 73 LYS A CA 1
ATOM 540 C C . LYS A 1 73 ? -4.079 5.437 -20.606 1.00 57.00 73 LYS A C 1
ATOM 542 O O . LYS A 1 73 ? -3.042 5.033 -20.086 1.00 57.00 73 LYS A O 1
ATOM 547 N N . THR A 1 74 ? -4.494 6.691 -20.490 1.00 55.84 74 THR A N 1
ATOM 548 C CA . THR A 1 74 ? -3.840 7.655 -19.607 1.00 55.84 74 THR A CA 1
ATOM 549 C C . THR A 1 74 ? -4.329 7.427 -18.183 1.00 55.84 74 THR A C 1
ATOM 551 O O . THR A 1 74 ? -5.401 7.885 -17.795 1.00 55.84 74 THR A O 1
ATOM 554 N N . TYR A 1 75 ? -3.549 6.705 -17.387 1.00 54.34 75 TYR A N 1
ATOM 555 C CA . TYR A 1 75 ? -3.784 6.628 -15.950 1.00 54.34 75 TYR A CA 1
ATOM 556 C C . TYR A 1 75 ? -3.303 7.935 -15.313 1.00 54.34 75 TYR A C 1
ATOM 558 O O . TYR A 1 75 ? -2.116 8.263 -15.373 1.00 54.34 75 TYR A O 1
ATOM 566 N N . ARG A 1 76 ? -4.210 8.708 -14.709 1.00 52.94 76 ARG A N 1
ATOM 567 C CA . ARG A 1 76 ? -3.815 9.832 -13.855 1.00 52.94 76 ARG A CA 1
ATOM 568 C C . ARG A 1 76 ? -3.309 9.233 -12.551 1.00 52.94 76 ARG A C 1
ATOM 570 O O . ARG A 1 76 ? -4.078 8.728 -11.745 1.00 52.94 76 ARG A O 1
ATOM 577 N N . ILE A 1 77 ? -1.992 9.259 -12.375 1.00 52.34 77 ILE A N 1
ATOM 578 C CA . ILE A 1 77 ? -1.308 8.666 -11.220 1.00 52.34 77 ILE A CA 1
ATOM 579 C C . ILE A 1 77 ? -1.815 9.263 -9.891 1.00 52.34 77 ILE A C 1
ATOM 581 O O . ILE A 1 77 ? -1.843 8.574 -8.879 1.00 52.34 77 ILE A O 1
ATOM 585 N N . ALA A 1 78 ? -2.278 10.517 -9.917 1.00 50.94 78 ALA A N 1
ATOM 586 C CA . ALA A 1 78 ? -2.871 11.204 -8.771 1.00 50.94 78 ALA A CA 1
ATOM 587 C C . ALA A 1 78 ? -4.308 10.756 -8.422 1.00 50.94 78 ALA A C 1
ATOM 589 O O . ALA A 1 78 ? -4.765 11.047 -7.323 1.00 50.94 78 ALA A O 1
ATOM 590 N N . ASP A 1 79 ? -5.015 10.058 -9.321 1.00 46.34 79 ASP A N 1
ATOM 591 C CA . ASP A 1 79 ? -6.406 9.627 -9.094 1.00 46.34 79 ASP A CA 1
ATOM 592 C C . ASP A 1 79 ? -6.488 8.253 -8.402 1.00 46.34 79 ASP A C 1
ATOM 594 O O . ASP A 1 79 ? -7.566 7.828 -7.981 1.00 46.34 79 ASP A O 1
ATOM 598 N N . LEU A 1 80 ? -5.361 7.548 -8.230 1.00 51.19 80 LEU A N 1
ATOM 599 C CA . LEU A 1 80 ? -5.320 6.448 -7.280 1.00 51.19 80 LEU A CA 1
ATOM 600 C C . LEU A 1 80 ? -4.965 7.023 -5.908 1.00 51.19 80 LEU A C 1
ATOM 602 O O . LEU A 1 80 ? -3.805 7.330 -5.644 1.00 51.19 80 LEU A O 1
ATOM 606 N N . ASN A 1 81 ? -5.946 7.083 -5.004 1.00 52.56 81 ASN A N 1
ATOM 607 C CA . ASN A 1 81 ? -5.691 7.114 -3.561 1.00 52.56 81 ASN A CA 1
ATOM 608 C C . ASN A 1 81 ? -5.094 5.756 -3.142 1.00 52.56 81 ASN A C 1
ATOM 610 O O . ASN A 1 81 ? -5.746 4.901 -2.541 1.00 52.56 81 ASN A O 1
ATOM 614 N N . TYR A 1 82 ? -3.885 5.502 -3.630 1.00 64.12 82 TYR A N 1
ATOM 615 C CA . TYR A 1 82 ? -3.107 4.302 -3.415 1.00 64.12 82 TYR A CA 1
ATOM 616 C C . TYR A 1 82 ? -2.090 4.634 -2.319 1.00 64.12 82 TYR A C 1
ATOM 618 O O . TYR A 1 82 ? -1.529 5.729 -2.334 1.00 64.12 82 TYR A O 1
ATOM 626 N N . PRO A 1 83 ? -1.800 3.707 -1.400 1.00 75.06 83 PRO A N 1
ATOM 627 C CA . PRO A 1 83 ? -0.695 3.792 -0.441 1.00 75.06 83 PRO A CA 1
ATOM 628 C C . PRO A 1 83 ? 0.697 3.773 -1.108 1.00 75.06 83 PRO A C 1
ATOM 630 O O . PRO A 1 83 ? 1.582 3.024 -0.710 1.00 75.06 83 PRO A O 1
ATOM 633 N N . SER A 1 84 ? 0.894 4.538 -2.181 1.00 77.69 84 SER A N 1
ATOM 634 C CA . SER A 1 84 ? 2.123 4.638 -2.962 1.00 77.69 84 SER A CA 1
ATOM 635 C C . SER A 1 84 ? 2.099 5.889 -3.831 1.00 77.69 84 SER A C 1
ATOM 637 O O . SER A 1 84 ? 1.039 6.300 -4.302 1.00 77.69 84 SER A O 1
ATOM 639 N N . PHE A 1 85 ? 3.274 6.403 -4.155 1.00 77.50 85 PHE A N 1
ATOM 640 C CA . PHE A 1 85 ? 3.454 7.521 -5.065 1.00 77.50 85 PHE A CA 1
ATOM 641 C C . PHE A 1 85 ? 4.117 7.032 -6.351 1.00 77.50 85 PHE A C 1
ATOM 643 O O . PHE A 1 85 ? 5.028 6.207 -6.320 1.00 77.50 85 PHE A O 1
ATOM 650 N N . ALA A 1 86 ? 3.688 7.554 -7.494 1.00 76.38 86 ALA A N 1
ATOM 651 C CA . ALA A 1 86 ? 4.413 7.370 -8.741 1.00 76.38 86 ALA A CA 1
ATOM 652 C C . ALA A 1 86 ? 4.606 8.725 -9.421 1.00 76.38 86 ALA A C 1
ATOM 654 O O . ALA A 1 86 ? 3.698 9.558 -9.487 1.00 76.38 86 ALA A O 1
ATOM 655 N N . VAL A 1 87 ? 5.823 8.951 -9.898 1.00 76.62 87 VAL A N 1
ATOM 656 C CA . VAL A 1 87 ? 6.241 10.202 -10.519 1.00 76.62 87 VAL A CA 1
ATOM 657 C C . VAL A 1 87 ? 6.735 9.880 -11.916 1.00 76.62 87 VAL A C 1
ATOM 659 O O . VAL A 1 87 ? 7.605 9.028 -12.110 1.00 76.62 87 VAL A O 1
ATOM 662 N N . ARG A 1 88 ? 6.162 10.561 -12.906 1.00 74.50 88 ARG A N 1
ATOM 663 C CA . ARG A 1 88 ? 6.627 10.491 -14.288 1.00 74.50 88 ARG A CA 1
ATOM 664 C C . ARG A 1 88 ? 7.512 11.698 -14.554 1.00 74.50 88 ARG A C 1
ATOM 666 O O . ARG A 1 88 ? 7.022 12.822 -14.578 1.00 74.50 88 ARG A O 1
ATOM 673 N N . ILE A 1 89 ? 8.800 11.454 -14.747 1.00 73.25 89 ILE A N 1
ATOM 674 C CA . ILE A 1 89 ? 9.810 12.480 -14.986 1.00 73.25 89 ILE A CA 1
ATOM 675 C C . ILE A 1 89 ? 9.959 12.661 -16.492 1.00 73.25 89 ILE A C 1
ATOM 677 O O . ILE A 1 89 ? 10.259 11.708 -17.202 1.00 73.25 89 ILE A O 1
ATOM 681 N N . ASN A 1 90 ? 9.764 13.878 -16.994 1.00 69.50 90 ASN A N 1
ATOM 682 C CA . ASN A 1 90 ? 9.992 14.179 -18.404 1.00 69.50 90 ASN A CA 1
ATOM 683 C C . ASN A 1 90 ? 11.473 14.525 -18.654 1.00 69.50 90 ASN A C 1
ATOM 685 O O . ASN A 1 90 ? 12.044 15.333 -17.924 1.00 69.50 90 ASN A O 1
ATOM 689 N N . HIS A 1 91 ? 12.075 13.950 -19.701 1.00 63.31 91 HIS A N 1
ATOM 690 C CA . HIS A 1 91 ? 13.475 14.182 -20.088 1.00 63.31 91 HIS A CA 1
ATOM 691 C C . HIS A 1 91 ? 13.781 15.637 -20.478 1.00 63.31 91 HIS A C 1
ATOM 693 O O . HIS A 1 91 ? 14.943 16.026 -20.524 1.00 63.31 91 HIS A O 1
ATOM 699 N N . SER A 1 92 ? 12.758 16.451 -20.746 1.00 59.69 92 SER A N 1
ATOM 700 C CA . SER A 1 92 ? 12.915 17.862 -21.120 1.00 59.69 92 SER A CA 1
ATOM 701 C C . SER A 1 92 ? 13.280 18.792 -19.954 1.00 59.69 92 SER A C 1
ATOM 703 O O . SER A 1 92 ? 13.550 19.966 -20.187 1.00 59.69 92 SER A O 1
ATOM 705 N N . LEU A 1 93 ? 13.265 18.307 -18.709 1.00 57.06 93 LEU A N 1
ATOM 706 C CA . LEU A 1 93 ? 13.656 19.091 -17.536 1.00 57.06 93 LEU A CA 1
ATOM 707 C C . LEU A 1 93 ? 15.181 19.036 -17.371 1.00 57.06 93 LEU A C 1
ATOM 709 O O . LEU A 1 93 ? 15.718 18.153 -16.708 1.00 57.06 93 LEU A O 1
ATOM 713 N N . SER A 1 94 ? 15.876 19.981 -18.003 1.00 51.22 94 SER A N 1
ATOM 714 C CA . SER A 1 94 ? 17.322 20.206 -17.851 1.00 51.22 94 SER A CA 1
ATOM 715 C C . SER A 1 94 ? 17.719 20.730 -16.462 1.00 51.22 94 SER A C 1
ATOM 717 O O . SER A 1 94 ? 18.894 20.703 -16.112 1.00 51.22 94 SER A O 1
ATOM 719 N N . GLU A 1 95 ? 16.748 21.160 -15.654 1.00 54.41 95 GLU A N 1
ATOM 720 C CA . GLU A 1 95 ? 16.898 21.515 -14.242 1.00 54.41 95 GLU A CA 1
ATOM 721 C C . GLU A 1 95 ? 15.899 20.691 -13.424 1.00 54.41 95 GLU A C 1
ATOM 723 O O . GLU A 1 95 ? 14.752 20.510 -13.837 1.00 54.41 95 GLU A O 1
ATOM 728 N N . GLY A 1 96 ? 16.337 20.142 -12.288 1.00 57.88 96 GLY A N 1
ATOM 729 C CA . GLY A 1 96 ? 15.528 19.247 -11.458 1.00 57.88 96 GLY A CA 1
ATOM 730 C C . GLY A 1 96 ? 14.122 19.795 -11.177 1.00 57.88 96 GLY A C 1
ATOM 731 O O . GLY A 1 96 ? 13.960 20.917 -10.710 1.00 57.88 96 GLY A O 1
ATOM 732 N N . GLY A 1 97 ? 13.096 18.991 -11.463 1.00 65.81 97 GLY A N 1
ATOM 733 C CA . GLY A 1 97 ? 11.700 19.335 -11.188 1.00 65.81 97 GLY A CA 1
ATOM 734 C C . GLY A 1 97 ? 11.255 18.880 -9.797 1.00 65.81 97 GLY A C 1
ATOM 735 O O . GLY A 1 97 ? 11.573 17.768 -9.377 1.00 65.81 97 GLY A O 1
ATOM 736 N N . ALA A 1 98 ? 10.477 19.711 -9.099 1.00 69.06 98 ALA A N 1
ATOM 737 C CA . ALA A 1 98 ? 9.814 19.339 -7.851 1.00 69.06 98 ALA A CA 1
ATOM 738 C C . ALA A 1 98 ? 8.370 18.882 -8.120 1.00 69.06 98 ALA A C 1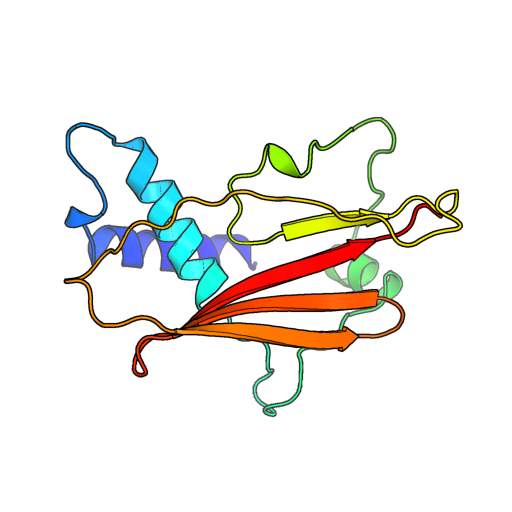
ATOM 740 O O . ALA A 1 98 ? 7.585 19.612 -8.724 1.00 69.06 98 ALA A O 1
ATOM 741 N N . TYR A 1 99 ? 8.005 17.692 -7.634 1.00 72.94 99 TYR A N 1
ATOM 742 C CA . TYR A 1 99 ? 6.639 17.164 -7.698 1.00 72.94 99 TYR A CA 1
ATOM 743 C C . TYR A 1 99 ? 6.053 17.107 -6.287 1.00 72.94 99 TYR A C 1
ATOM 745 O O . TYR A 1 99 ? 6.638 16.494 -5.396 1.00 72.94 99 TYR A O 1
ATOM 753 N N . LYS A 1 100 ? 4.897 17.746 -6.073 1.00 73.31 100 LYS A N 1
ATOM 754 C CA . LYS A 1 100 ? 4.215 17.770 -4.774 1.00 73.31 100 LYS A CA 1
ATOM 755 C C . LYS A 1 100 ? 2.994 16.856 -4.798 1.00 73.31 100 LYS A C 1
ATOM 757 O O . LYS A 1 100 ? 2.116 17.023 -5.639 1.00 73.31 100 LYS A O 1
ATOM 762 N N . TYR A 1 101 ? 2.928 15.946 -3.833 1.00 72.44 101 TYR A N 1
ATOM 763 C CA . TYR A 1 101 ? 1.778 15.081 -3.578 1.00 72.44 101 TYR A CA 1
ATOM 764 C C . TYR A 1 101 ? 1.243 15.364 -2.173 1.00 72.44 101 TYR A C 1
ATOM 766 O O . TYR A 1 101 ? 2.010 15.673 -1.262 1.00 72.44 101 TYR A O 1
ATOM 774 N N . THR A 1 102 ? -0.074 15.279 -1.995 1.00 69.31 102 THR A N 1
ATOM 775 C CA . THR A 1 102 ? -0.727 15.421 -0.688 1.00 69.31 102 THR A CA 1
ATOM 776 C C . THR A 1 102 ? -1.486 14.141 -0.384 1.00 69.31 102 THR A C 1
ATOM 778 O O . THR A 1 102 ? -2.305 13.704 -1.187 1.00 69.31 102 THR A O 1
ATOM 781 N N . CYS A 1 103 ? -1.208 13.548 0.772 1.00 70.94 103 CYS A N 1
ATOM 782 C CA . CYS A 1 103 ? -1.908 12.384 1.298 1.00 70.94 103 CYS A CA 1
ATOM 783 C C . CYS A 1 103 ? -2.525 12.725 2.655 1.00 70.94 103 CYS A C 1
ATOM 785 O O . CYS A 1 103 ? -1.949 13.491 3.427 1.00 70.94 103 CYS A O 1
ATOM 787 N N . VAL A 1 104 ? -3.679 12.132 2.947 1.00 73.50 104 VAL A N 1
ATOM 788 C CA . VAL A 1 104 ? -4.328 12.217 4.259 1.00 73.50 104 VAL A CA 1
ATOM 789 C C . VAL A 1 104 ? -4.198 10.851 4.919 1.00 73.50 104 VAL A C 1
ATOM 791 O O . VAL A 1 104 ? -4.584 9.846 4.325 1.00 73.50 104 VAL A O 1
ATOM 794 N N . VAL A 1 105 ? -3.629 10.813 6.124 1.00 74.00 105 VAL A N 1
AT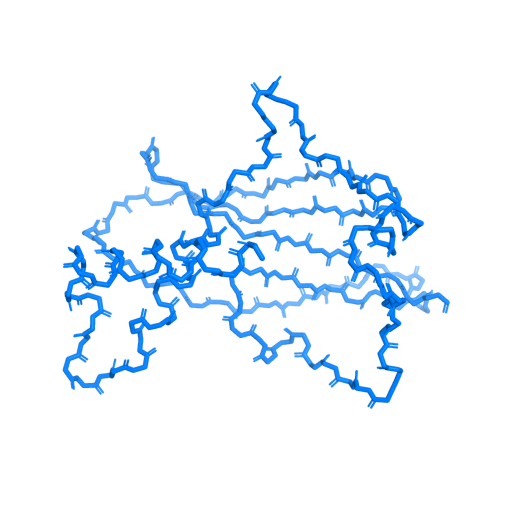OM 795 C CA . VAL A 1 105 ? -3.480 9.590 6.922 1.00 74.00 105 VAL A CA 1
ATOM 796 C C . VAL A 1 105 ? -4.438 9.676 8.102 1.00 74.00 105 VAL A C 1
ATOM 798 O O . VAL A 1 105 ? -4.477 10.686 8.802 1.00 74.00 105 VAL A O 1
ATOM 801 N N . THR A 1 106 ? -5.217 8.621 8.311 1.00 76.50 106 THR A N 1
ATOM 802 C CA . THR A 1 106 ? -6.130 8.499 9.450 1.00 76.50 106 THR A CA 1
ATOM 803 C C . THR A 1 106 ? -5.569 7.452 10.399 1.00 76.50 106 THR A C 1
ATOM 805 O O . THR A 1 106 ? -5.278 6.335 9.972 1.00 76.50 106 THR A O 1
ATOM 808 N N . SER A 1 107 ? -5.396 7.816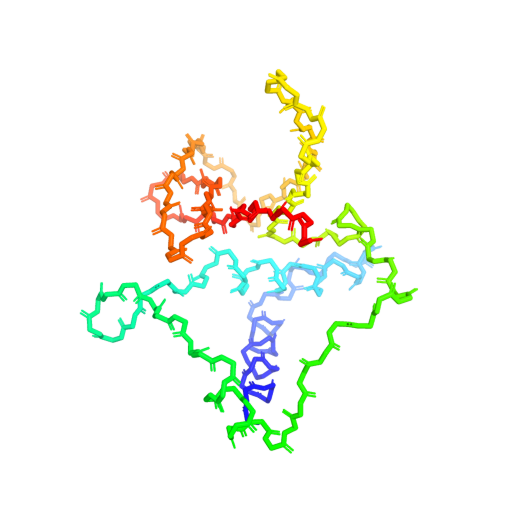 11.671 1.00 76.31 107 SER A N 1
ATOM 809 C CA . SER A 1 107 ? -4.991 6.853 12.696 1.00 76.31 107 SER A CA 1
ATOM 810 C C . SER A 1 107 ? -6.122 5.858 12.939 1.00 76.31 107 SER A C 1
ATOM 812 O O . SER A 1 107 ? -7.273 6.264 13.094 1.00 76.31 107 SER A O 1
ATOM 814 N N . VAL A 1 108 ? -5.788 4.569 12.959 1.00 76.56 108 VAL A N 1
ATOM 815 C CA . VAL A 1 108 ? -6.715 3.478 13.309 1.00 76.56 108 VAL A CA 1
ATOM 816 C C . VAL A 1 108 ? -6.616 3.079 14.787 1.00 76.56 108 VAL A C 1
ATOM 818 O O . VAL A 1 108 ? -7.402 2.263 15.250 1.00 76.56 108 VAL A O 1
ATOM 821 N N . GLU A 1 109 ? -5.674 3.676 15.523 1.00 71.06 109 GLU A N 1
ATOM 822 C CA . GLU A 1 109 ? -5.445 3.498 16.963 1.00 71.06 109 GLU A CA 1
ATOM 823 C C . GLU A 1 109 ? -5.297 4.871 17.650 1.00 71.06 109 GLU A C 1
ATOM 825 O O . GLU A 1 109 ? -5.238 5.911 16.978 1.00 71.06 109 GLU A O 1
ATOM 830 N N . GLU A 1 110 ? -5.240 4.898 18.986 1.00 71.12 110 GLU A N 1
ATOM 831 C CA . GLU A 1 110 ? -4.934 6.126 19.730 1.00 71.12 110 GLU A CA 1
ATOM 832 C C . GLU A 1 110 ? -3.578 6.703 19.282 1.00 71.12 110 GLU A C 1
ATOM 834 O O . GLU A 1 110 ? -2.599 5.965 19.157 1.00 71.12 110 GLU A O 1
ATOM 839 N N . PRO A 1 111 ? -3.504 8.011 18.980 1.00 57.41 111 PRO A N 1
ATOM 840 C CA . PRO A 1 111 ? -2.332 8.574 18.328 1.00 57.41 111 PRO A CA 1
ATOM 841 C C . PRO A 1 111 ? -1.139 8.670 19.289 1.00 57.41 111 PRO A C 1
ATOM 843 O O . PRO A 1 111 ? -1.111 9.513 20.185 1.00 57.41 111 PRO A O 1
ATOM 846 N N . GLU A 1 112 ? -0.113 7.853 19.050 1.00 61.09 112 GLU A N 1
ATOM 847 C CA . GLU A 1 112 ? 1.226 8.038 19.617 1.00 61.09 112 GLU A CA 1
ATOM 848 C C . GLU A 1 112 ? 2.074 9.018 18.776 1.00 61.09 112 GLU A C 1
ATOM 850 O O . GLU A 1 112 ? 1.724 9.406 17.658 1.00 61.09 112 GLU A O 1
ATOM 855 N N . SER A 1 113 ? 3.220 9.446 19.317 1.00 71.06 113 SER A N 1
ATOM 856 C CA . SER A 1 113 ? 4.168 10.320 18.615 1.00 71.06 113 SER A CA 1
ATOM 857 C C . SER A 1 113 ? 4.765 9.608 17.394 1.00 71.06 113 SER A C 1
ATOM 859 O O . SER A 1 113 ? 5.580 8.699 17.533 1.00 71.06 113 SER A O 1
ATOM 861 N N . GLN A 1 114 ? 4.389 10.035 16.186 1.00 70.12 114 GLN A N 1
ATOM 862 C CA . GLN A 1 114 ? 4.894 9.453 14.940 1.00 70.12 114 GLN A CA 1
ATOM 863 C C . GLN A 1 114 ? 6.114 10.210 14.405 1.00 70.12 114 GLN A C 1
ATOM 865 O O . GLN A 1 114 ? 6.173 11.440 14.436 1.00 70.12 114 GLN A O 1
ATOM 870 N N . ARG A 1 115 ? 7.085 9.471 13.862 1.00 73.00 115 ARG A N 1
ATOM 871 C CA . ARG A 1 115 ? 8.262 10.012 13.170 1.00 73.00 115 ARG A CA 1
ATOM 872 C C . ARG A 1 115 ? 8.225 9.649 11.693 1.00 73.00 115 ARG A C 1
ATOM 874 O O . ARG A 1 115 ? 8.016 8.488 11.344 1.00 73.00 115 ARG A O 1
ATOM 881 N N . GLU A 1 116 ? 8.479 10.633 10.839 1.00 77.44 116 GLU A N 1
ATOM 882 C CA . GLU A 1 116 ? 8.621 10.446 9.394 1.00 77.44 116 GLU A CA 1
ATOM 883 C C . GLU A 1 116 ? 10.083 10.171 9.013 1.00 77.44 116 GLU A C 1
ATOM 885 O O . GLU A 1 116 ? 11.017 10.743 9.581 1.00 77.44 116 GLU A O 1
ATOM 890 N N . LYS A 1 117 ? 10.285 9.283 8.037 1.00 77.19 117 LYS A N 1
ATOM 891 C CA . LYS A 1 117 ? 11.584 8.933 7.466 1.00 77.19 117 LYS A CA 1
ATOM 892 C C . LYS A 1 117 ? 11.460 8.691 5.960 1.00 77.19 117 LYS A C 1
ATOM 894 O O . LYS A 1 117 ? 10.633 7.896 5.524 1.00 77.19 117 LYS A O 1
ATOM 899 N N . ILE A 1 118 ? 12.351 9.305 5.184 1.00 74.94 118 ILE A N 1
ATOM 900 C CA . ILE A 1 118 ? 12.524 9.030 3.749 1.00 74.94 118 ILE A CA 1
ATOM 901 C C . ILE A 1 118 ? 13.564 7.912 3.581 1.00 74.94 118 ILE A C 1
ATOM 903 O O . ILE A 1 118 ? 14.593 7.908 4.265 1.00 74.94 118 ILE A O 1
ATOM 907 N N . ILE A 1 119 ? 13.278 6.926 2.726 1.00 70.88 119 ILE A N 1
ATOM 908 C CA . ILE A 1 119 ? 14.112 5.735 2.522 1.00 70.88 119 ILE A CA 1
ATOM 909 C C . ILE A 1 119 ? 14.447 5.561 1.045 1.00 70.88 119 ILE A C 1
ATOM 911 O O . ILE A 1 119 ? 13.725 4.904 0.294 1.00 70.88 119 ILE A O 1
ATOM 915 N N . HIS A 1 120 ? 15.631 6.037 0.687 1.00 69.94 120 HIS A N 1
ATOM 916 C CA . HIS A 1 120 ? 16.193 5.899 -0.647 1.00 69.94 120 HIS A CA 1
ATOM 917 C C . HIS A 1 120 ? 16.574 4.442 -0.972 1.00 69.94 120 HIS A C 1
ATOM 919 O O . HIS A 1 120 ? 17.213 3.759 -0.166 1.00 69.94 120 HIS A O 1
ATOM 925 N N . GLY A 1 121 ? 16.216 3.971 -2.171 1.00 57.25 121 GLY A N 1
ATOM 926 C CA . GLY A 1 121 ? 16.541 2.638 -2.682 1.00 57.25 121 GLY A CA 1
ATOM 927 C C . GLY A 1 121 ? 16.751 2.631 -4.200 1.00 57.25 121 GLY A C 1
ATOM 928 O O . GLY A 1 121 ? 16.195 3.447 -4.932 1.00 57.25 121 GLY A O 1
ATOM 929 N N . HIS A 1 122 ? 17.583 1.709 -4.688 1.00 53.28 122 HIS A N 1
ATOM 930 C CA . HIS A 1 122 ? 17.916 1.589 -6.109 1.00 53.28 122 HIS A CA 1
ATOM 931 C C . HIS A 1 122 ? 17.705 0.140 -6.560 1.00 53.28 122 HIS A C 1
ATOM 933 O O . HIS A 1 122 ? 18.314 -0.767 -5.991 1.00 53.28 122 HIS A O 1
ATOM 939 N N . VAL A 1 123 ? 16.858 -0.097 -7.569 1.00 49.56 123 VAL A N 1
ATOM 940 C CA . VAL A 1 123 ? 16.586 -1.440 -8.111 1.00 49.56 123 VAL A CA 1
ATOM 941 C C . VAL A 1 123 ? 16.712 -1.390 -9.632 1.00 49.56 123 VAL A C 1
ATOM 943 O O . VAL A 1 123 ? 15.953 -0.710 -10.298 1.00 49.56 123 VAL A O 1
ATOM 946 N N . HIS A 1 124 ? 17.722 -2.073 -10.176 1.00 43.34 124 HIS A N 1
ATOM 947 C CA . HIS A 1 124 ? 17.955 -2.311 -11.610 1.00 43.34 124 HIS A CA 1
ATOM 948 C C . HIS A 1 124 ? 17.427 -1.228 -12.591 1.00 43.34 124 HIS A C 1
ATOM 950 O O . HIS A 1 124 ? 16.440 -1.434 -13.283 1.00 43.34 124 HIS A O 1
ATOM 956 N N . ARG A 1 125 ? 18.151 -0.102 -12.728 1.00 49.41 125 ARG A N 1
ATOM 957 C CA . ARG A 1 125 ? 17.818 1.077 -13.576 1.00 49.41 125 ARG A CA 1
ATOM 958 C C . ARG A 1 125 ? 16.565 1.883 -13.187 1.00 49.41 125 ARG A C 1
ATOM 960 O O . ARG A 1 125 ? 16.378 2.950 -13.762 1.00 49.41 125 ARG A O 1
ATOM 967 N N . GLU A 1 126 ? 15.795 1.471 -12.185 1.00 55.00 126 GLU A N 1
ATOM 968 C CA . GLU A 1 126 ? 14.693 2.253 -11.616 1.00 55.00 126 GLU A CA 1
ATOM 969 C C . GLU A 1 126 ? 15.037 2.728 -10.193 1.00 55.00 126 GLU A C 1
ATOM 971 O O . GLU A 1 126 ? 15.573 1.989 -9.357 1.00 55.00 126 GLU A O 1
ATOM 976 N N . TYR A 1 127 ? 14.760 4.003 -9.915 1.00 58.25 127 TYR A N 1
ATOM 977 C CA . TYR A 1 127 ? 14.923 4.569 -8.579 1.00 58.25 127 TYR A CA 1
ATOM 978 C C . TYR A 1 127 ? 13.623 4.355 -7.803 1.00 58.25 127 TYR A C 1
ATOM 980 O O . TYR A 1 127 ? 12.562 4.831 -8.220 1.00 58.25 127 TYR A O 1
ATOM 988 N N . VAL A 1 128 ? 13.704 3.625 -6.690 1.00 65.44 128 VAL A N 1
ATOM 989 C CA . VAL A 1 128 ? 12.546 3.290 -5.854 1.00 65.44 128 VAL A CA 1
ATOM 990 C C . VAL A 1 128 ? 12.798 3.827 -4.456 1.00 65.44 128 VAL A C 1
ATOM 992 O O . VAL A 1 128 ? 13.579 3.270 -3.685 1.00 65.44 128 VAL A O 1
ATOM 995 N N . ASP A 1 129 ? 12.117 4.915 -4.130 1.00 76.69 129 ASP A N 1
ATOM 996 C CA . ASP A 1 129 ? 12.150 5.528 -2.807 1.00 76.69 129 ASP A CA 1
ATOM 997 C C . ASP A 1 129 ? 10.954 5.037 -1.975 1.00 76.69 129 ASP A C 1
ATOM 999 O O . ASP A 1 129 ? 10.102 4.273 -2.443 1.00 76.69 129 ASP A O 1
ATOM 1003 N N . ALA A 1 130 ? 10.874 5.435 -0.714 1.00 80.38 130 ALA A N 1
ATOM 1004 C CA . ALA A 1 130 ? 9.678 5.264 0.088 1.00 80.38 130 ALA A CA 1
ATOM 1005 C C . ALA A 1 130 ? 9.591 6.320 1.186 1.00 80.38 130 ALA A C 1
ATOM 1007 O O . ALA A 1 130 ? 10.580 6.634 1.845 1.00 80.38 130 ALA A O 1
ATOM 1008 N N . VAL A 1 131 ? 8.371 6.774 1.449 1.00 83.25 131 VAL A N 1
ATOM 1009 C CA . VAL A 1 131 ? 8.054 7.536 2.657 1.00 83.25 131 VAL A CA 1
ATOM 1010 C C . VAL A 1 131 ? 7.588 6.549 3.718 1.00 83.25 131 VAL A C 1
ATOM 1012 O O . VAL A 1 131 ? 6.756 5.679 3.443 1.00 83.25 131 VAL A O 1
ATOM 1015 N N . GLN A 1 132 ? 8.160 6.641 4.912 1.00 84.94 132 GLN A N 1
ATOM 1016 C CA . GLN A 1 132 ? 7.838 5.771 6.031 1.00 84.94 132 GLN A CA 1
ATOM 1017 C C . GLN A 1 132 ? 7.475 6.591 7.267 1.00 84.94 132 GLN A C 1
ATOM 1019 O O . GLN A 1 132 ? 8.211 7.494 7.654 1.00 84.94 132 GLN A O 1
ATOM 1024 N N . TRP A 1 133 ? 6.398 6.198 7.938 1.00 84.06 133 TRP A N 1
ATOM 1025 C CA . TRP A 1 133 ? 6.042 6.665 9.274 1.00 84.06 133 TRP A CA 1
ATOM 1026 C C . TRP A 1 133 ? 6.232 5.537 10.280 1.00 84.06 133 TRP A C 1
ATOM 1028 O O . TRP A 1 133 ? 5.986 4.368 9.972 1.00 84.06 133 TRP A O 1
ATOM 1038 N N . SER A 1 134 ? 6.716 5.881 11.469 1.00 83.56 134 SER A N 1
ATOM 1039 C CA . SER A 1 134 ? 6.949 4.931 12.552 1.00 83.56 134 SER A CA 1
ATOM 1040 C C . SER A 1 134 ? 6.694 5.589 13.901 1.00 83.56 134 SER A C 1
ATOM 1042 O O . SER A 1 134 ? 7.240 6.655 14.175 1.00 83.56 134 SER A O 1
ATOM 1044 N N . ASP A 1 135 ? 5.930 4.925 14.758 1.00 82.69 135 ASP A N 1
ATOM 1045 C CA . ASP A 1 135 ? 5.801 5.243 16.193 1.00 82.69 135 ASP A CA 1
ATOM 1046 C C . ASP A 1 135 ? 6.842 4.471 17.043 1.00 82.69 135 ASP A C 1
ATOM 1048 O O . ASP A 1 135 ? 7.089 4.795 18.197 1.00 82.69 135 ASP A O 1
ATOM 1052 N N . GLY A 1 136 ? 7.524 3.485 16.442 1.00 80.94 136 GLY A N 1
ATOM 1053 C CA . GLY A 1 136 ? 8.517 2.621 17.097 1.00 80.94 136 GLY A CA 1
ATOM 1054 C C . GLY A 1 136 ? 8.033 1.180 17.276 1.00 80.94 136 GLY A C 1
ATOM 1055 O O . GLY A 1 136 ? 8.853 0.283 17.466 1.00 80.94 136 GLY A O 1
ATOM 1056 N N . ARG A 1 137 ? 6.725 0.948 17.131 1.00 82.94 137 ARG A N 1
ATOM 1057 C CA . ARG A 1 137 ? 6.069 -0.363 17.152 1.00 82.94 137 ARG A CA 1
ATOM 1058 C C . ARG A 1 137 ? 5.502 -0.736 15.782 1.00 82.94 137 ARG A C 1
ATOM 1060 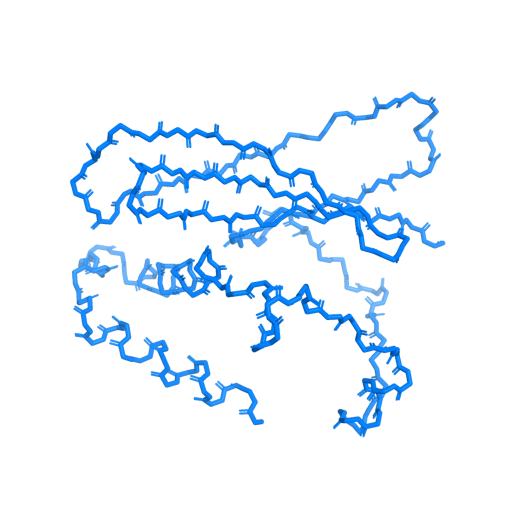O O . ARG A 1 137 ? 5.677 -1.863 15.323 1.00 82.94 137 ARG A O 1
ATOM 1067 N N . HIS A 1 138 ? 4.860 0.216 15.124 1.00 84.75 138 HIS A N 1
ATOM 1068 C CA . HIS A 1 138 ? 4.271 0.118 13.804 1.00 84.75 138 HIS A CA 1
ATOM 1069 C C . HIS A 1 138 ? 5.101 0.881 12.784 1.00 84.75 138 HIS A C 1
ATOM 1071 O O . HIS A 1 138 ? 5.740 1.896 13.067 1.00 84.75 138 HIS A O 1
ATOM 1077 N N . VAL A 1 139 ? 5.065 0.373 11.557 1.00 85.75 139 VAL A N 1
ATOM 1078 C CA . VAL A 1 139 ? 5.722 0.976 10.409 1.00 85.75 139 VAL A CA 1
ATOM 1079 C C . VAL A 1 139 ? 4.720 1.043 9.268 1.00 85.75 139 VAL A C 1
ATOM 1081 O O . VAL A 1 139 ? 4.297 0.013 8.750 1.00 85.75 139 VAL A O 1
ATOM 1084 N N . VAL A 1 140 ? 4.379 2.260 8.855 1.00 86.25 140 VAL A N 1
ATOM 1085 C CA . VAL A 1 140 ? 3.550 2.529 7.678 1.00 86.25 140 VAL A CA 1
ATOM 1086 C C . VAL A 1 140 ? 4.480 2.973 6.564 1.00 86.25 140 VAL A C 1
ATOM 1088 O O . VAL A 1 140 ? 5.134 4.006 6.691 1.00 86.25 140 VAL A O 1
ATOM 1091 N N . ARG A 1 141 ? 4.587 2.201 5.479 1.00 84.88 141 ARG A N 1
ATOM 1092 C CA . ARG A 1 141 ? 5.498 2.526 4.374 1.00 84.88 141 ARG A CA 1
ATOM 1093 C C . ARG A 1 141 ? 4.781 2.629 3.034 1.00 84.88 141 ARG A C 1
ATOM 1095 O O . ARG A 1 141 ? 4.204 1.654 2.565 1.00 84.88 141 ARG A O 1
ATOM 1102 N N . ASN A 1 142 ? 4.974 3.758 2.359 1.00 86.38 142 ASN A N 1
ATOM 1103 C CA . ASN A 1 142 ? 4.451 4.022 1.023 1.00 86.38 142 ASN A CA 1
ATOM 1104 C C . ASN A 1 142 ? 5.615 4.079 0.020 1.00 86.38 142 ASN A C 1
ATOM 1106 O O . ASN A 1 142 ? 6.473 4.956 0.145 1.00 86.38 142 ASN A O 1
ATOM 1110 N N . PRO A 1 143 ? 5.694 3.169 -0.969 1.00 83.19 143 PRO A N 1
ATOM 1111 C CA . PRO A 1 143 ? 6.730 3.230 -1.993 1.00 83.19 143 PRO A CA 1
ATOM 1112 C C . PRO A 1 143 ? 6.518 4.425 -2.927 1.00 83.19 143 PRO A C 1
ATOM 1114 O O . PRO A 1 143 ? 5.385 4.813 -3.210 1.00 83.19 143 PRO A O 1
ATOM 1117 N N . VAL A 1 144 ? 7.619 4.977 -3.424 1.00 80.94 144 VAL A N 1
ATOM 1118 C CA . VAL A 1 144 ? 7.683 6.037 -4.428 1.00 80.94 144 VAL A CA 1
ATOM 1119 C C . VAL A 1 144 ? 8.423 5.475 -5.640 1.00 80.94 144 VAL A C 1
ATOM 1121 O O . VAL A 1 144 ? 9.594 5.113 -5.541 1.00 80.94 144 VAL A O 1
ATOM 1124 N N . ALA A 1 145 ? 7.752 5.398 -6.784 1.00 78.06 145 ALA A N 1
ATOM 1125 C CA . ALA A 1 145 ? 8.355 4.952 -8.036 1.00 78.06 145 ALA A CA 1
ATOM 1126 C C . ALA A 1 145 ? 8.630 6.145 -8.958 1.00 78.06 145 ALA A C 1
ATOM 1128 O O . ALA A 1 145 ? 7.729 6.947 -9.223 1.00 78.06 145 ALA A O 1
ATOM 1129 N N . LEU A 1 146 ? 9.858 6.251 -9.465 1.00 75.06 146 LEU A N 1
ATOM 1130 C CA . LEU A 1 146 ? 10.230 7.228 -10.488 1.00 75.06 146 LEU A CA 1
ATOM 1131 C C . LEU A 1 146 ? 10.305 6.530 -11.849 1.00 75.06 146 LEU A C 1
ATOM 1133 O O . LEU A 1 146 ? 10.981 5.516 -11.988 1.00 75.06 146 LEU A O 1
ATOM 1137 N N . SER A 1 147 ? 9.615 7.076 -12.850 1.00 71.56 147 SER A N 1
ATOM 1138 C CA . SER A 1 147 ? 9.593 6.535 -14.214 1.00 71.56 147 SER A CA 1
ATOM 1139 C C . SER A 1 147 ? 9.929 7.609 -15.244 1.00 71.56 147 SER A C 1
ATOM 1141 O O . SER A 1 147 ? 9.517 8.763 -15.098 1.00 71.56 147 SER A O 1
ATOM 1143 N N . TRP A 1 148 ? 10.635 7.223 -16.305 1.00 68.19 148 TRP A N 1
ATOM 1144 C CA . TRP A 1 148 ? 10.933 8.077 -17.455 1.00 68.19 148 TRP A CA 1
ATOM 1145 C C . TRP A 1 148 ? 10.166 7.595 -18.694 1.00 68.19 148 TRP A C 1
ATOM 1147 O O . TRP A 1 148 ? 9.922 6.394 -18.830 1.00 68.19 148 TRP A O 1
ATOM 1157 N N . PRO A 1 149 ? 9.739 8.496 -19.595 1.00 63.75 149 PRO A N 1
ATOM 1158 C CA . PRO A 1 149 ? 9.233 8.088 -20.895 1.00 63.75 149 PRO A CA 1
ATOM 1159 C C . PRO A 1 149 ? 10.364 7.442 -21.707 1.00 63.75 149 PRO A C 1
ATOM 1161 O O . PRO A 1 149 ? 11.448 8.012 -21.795 1.00 63.75 149 PRO A O 1
ATOM 1164 N N . TYR A 1 150 ? 10.089 6.264 -22.271 1.00 56.19 150 TYR A N 1
ATOM 1165 C CA . TYR A 1 150 ? 10.920 5.640 -23.304 1.00 56.19 150 TYR A CA 1
ATOM 1166 C C . TYR A 1 150 ? 10.931 6.465 -24.592 1.00 56.19 150 TYR A C 1
ATOM 1168 O O . TYR A 1 150 ? 9.885 7.095 -24.889 1.00 56.19 150 TYR A O 1
#

Sequence (150 aa):
MACPHVSGIAALLKAAHPDWTPAAHPDWTLAAIRSALMTTASKTGNDGKPIIDISTPQIRTVARRDFTCDPKKTYRIADLNYPSFAVRINHSLSEGGAYKYTCVVTSVEEPESQREKIIHGHVHREYVDAVQWSDGRHVVRNPVALSWPY

InterPro domains:
  IPR000209 Peptidase S8/S53 domain [PF00082] (1-46)
  IPR036852 Peptidase S8/S53 domain superfamily [G3DSA:3.40.50.200] (1-53)
  IPR036852 Peptidase S8/S53 domain superfamily [SSF52743] (1-50)
  IPR045051 Subtilisin-like protease [PTHR10795] (1-53)

Radius of gyration: 18.0 Å; chains: 1; bounding box: 40×40×45 Å

Secondary structure (DSSP, 8-state):
-HHHHHHHHHHHHHHH-GGGS-TT-TTHHHHHHHHHHHHT---B-TTSSBPPPPPHHHHHHHHTS-----TT----GGG---SSEEEE--TT-SSPPP---------SSS----EEEE---EETTEEEEEEEEE-SS-EEEEEEEEE---

Organism: NCBI:txid1685480